Protein AF-A0A9C7SEQ5-F1 (afdb_monomer_lite)

Secondary structure (DSSP, 8-state):
-HHHHHHHHHHHHHHHHHT---SEEEEEE-SSEEEEEETTS-EEEEE--TTSTT-SS----EEEEEE-----

Sequence (72 aa):
MLLKNYLKLFAIALLLLVSAPLYADRISTGDAHNLVARGDGNQFVWGSDANGQLGDGLTLDALNPIPVVDIR

Structure (mmCIF, N/CA/C/O backbone):
data_AF-A0A9C7SEQ5-F1
#
_entry.id   AF-A0A9C7SEQ5-F1
#
loop_
_atom_site.group_PDB
_atom_site.id
_atom_site.type_symbol
_atom_site.label_atom_id
_atom_site.label_alt_id
_atom_site.label_comp_id
_atom_site.label_asym_id
_atom_site.label_entity_id
_atom_site.label_seq_id
_atom_site.pdbx_PDB_ins_code
_atom_site.Cartn_x
_atom_site.Cartn_y
_atom_site.Cartn_z
_atom_site.occupancy
_atom_site.B_iso_or_equiv
_atom_site.auth_seq_id
_atom_site.auth_comp_id
_atom_site.auth_asym_id
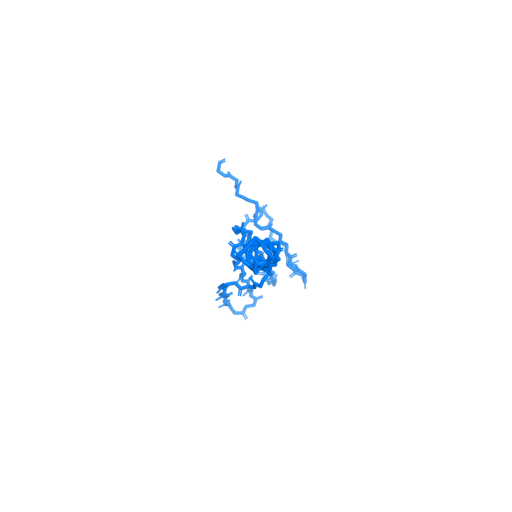_atom_site.auth_atom_id
_atom_site.pdbx_PDB_model_num
ATOM 1 N N . MET A 1 1 ? -21.381 6.677 41.570 1.00 76.88 1 MET A N 1
ATOM 2 C CA . MET A 1 1 ? -20.965 5.420 40.905 1.00 76.88 1 MET A CA 1
ATOM 3 C C . MET A 1 1 ? -21.070 5.522 39.380 1.00 76.88 1 MET A C 1
ATOM 5 O O . MET A 1 1 ? -20.091 5.213 38.720 1.00 76.88 1 MET A O 1
ATOM 9 N N . LEU A 1 2 ? -22.168 6.059 38.827 1.00 83.00 2 LEU A N 1
ATOM 10 C CA . LEU A 1 2 ? -22.358 6.233 37.375 1.00 83.00 2 LEU A CA 1
ATOM 11 C C . LEU A 1 2 ? -21.317 7.126 36.669 1.00 83.00 2 LEU A C 1
ATOM 13 O O . LEU A 1 2 ? -20.739 6.697 35.679 1.00 83.00 2 LEU A O 1
ATOM 17 N N . LEU A 1 3 ? -21.022 8.331 37.179 1.00 87.62 3 LEU A N 1
ATOM 18 C CA . LEU A 1 3 ? -20.117 9.280 36.498 1.00 87.62 3 LEU A CA 1
ATOM 19 C C . LEU A 1 3 ? -18.706 8.711 36.251 1.00 87.62 3 LEU A C 1
ATOM 21 O O . LEU A 1 3 ? -18.130 8.902 35.185 1.00 87.62 3 LEU A O 1
ATOM 25 N N . LYS A 1 4 ? -18.177 7.944 37.215 1.00 90.81 4 LYS A N 1
ATOM 26 C CA . LYS A 1 4 ? -16.873 7.270 37.095 1.00 90.81 4 LYS A CA 1
ATOM 27 C C . LYS A 1 4 ? -16.871 6.196 35.999 1.00 90.81 4 LYS A C 1
ATOM 29 O O . LYS A 1 4 ? -15.836 5.975 35.379 1.00 90.81 4 LYS A O 1
ATOM 34 N N . ASN A 1 5 ? -18.012 5.551 35.749 1.00 88.69 5 ASN A N 1
ATOM 35 C CA . ASN A 1 5 ? -18.150 4.549 34.692 1.00 88.69 5 ASN A CA 1
ATOM 36 C C . ASN A 1 5 ? -18.226 5.207 33.309 1.00 88.69 5 ASN A C 1
ATOM 38 O O . ASN A 1 5 ? -17.558 4.737 32.396 1.00 88.69 5 ASN A O 1
ATOM 42 N N . TYR A 1 6 ? -18.945 6.326 33.168 1.00 92.56 6 TYR A N 1
ATOM 43 C CA . TYR A 1 6 ? -18.973 7.087 31.913 1.00 92.56 6 TYR A CA 1
ATOM 44 C C . TYR A 1 6 ? -17.597 7.632 31.535 1.00 92.56 6 TYR A C 1
ATOM 46 O O . TYR A 1 6 ? -17.191 7.499 30.385 1.00 92.56 6 TYR A O 1
ATOM 54 N N . LEU A 1 7 ? -16.844 8.169 32.501 1.00 92.94 7 LEU A N 1
ATOM 55 C CA . LEU A 1 7 ? -15.485 8.656 32.248 1.00 92.94 7 LEU A CA 1
ATOM 56 C C . LEU A 1 7 ? -14.545 7.530 31.791 1.00 92.94 7 LEU A C 1
ATOM 58 O O . LEU A 1 7 ? -13.751 7.722 30.876 1.00 92.94 7 LEU A O 1
ATOM 62 N N . LYS A 1 8 ? -14.657 6.342 32.401 1.00 91.56 8 LYS A N 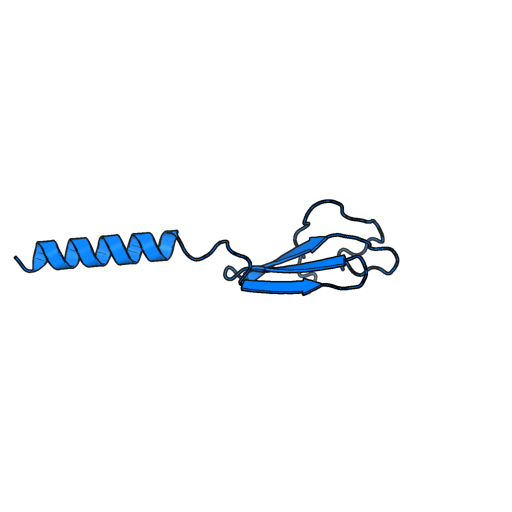1
ATOM 63 C CA . LYS A 1 8 ? -13.891 5.156 31.990 1.00 91.56 8 LYS A CA 1
ATOM 64 C C . LYS A 1 8 ? -14.258 4.692 30.583 1.00 91.56 8 LYS A C 1
ATOM 66 O O . LYS A 1 8 ? -13.364 4.418 29.794 1.00 91.56 8 LYS A O 1
ATOM 71 N N . LEU A 1 9 ? -15.549 4.619 30.268 1.00 92.50 9 LEU A N 1
ATOM 72 C CA . LEU A 1 9 ? -16.020 4.229 28.937 1.00 92.50 9 LEU A CA 1
ATOM 73 C C . LEU A 1 9 ? -15.587 5.240 27.870 1.00 92.50 9 LEU A C 1
ATOM 75 O O . LEU A 1 9 ? -15.131 4.836 26.807 1.00 92.50 9 LEU A O 1
ATOM 79 N N . PHE A 1 10 ? -15.652 6.536 28.177 1.00 93.38 10 PHE A N 1
ATOM 80 C CA . PHE A 1 10 ? -15.166 7.595 27.295 1.00 93.38 10 PHE A CA 1
ATOM 81 C C . PHE A 1 10 ? -13.656 7.492 27.057 1.00 93.38 10 PHE A C 1
ATOM 83 O O . PHE A 1 10 ? -13.212 7.561 25.917 1.00 93.38 10 PHE A O 1
ATOM 90 N N . ALA A 1 11 ? -12.869 7.259 28.111 1.00 91.88 11 ALA A N 1
ATOM 91 C CA . ALA A 1 11 ? -11.428 7.068 27.987 1.00 91.88 11 ALA A CA 1
ATOM 92 C C . ALA A 1 11 ? -11.072 5.832 27.142 1.00 91.88 11 ALA A C 1
ATOM 94 O O . ALA A 1 11 ? -10.167 5.909 26.320 1.00 91.88 11 ALA A O 1
ATOM 95 N N . ILE A 1 12 ? -11.800 4.717 27.294 1.00 89.25 12 ILE A N 1
ATOM 96 C CA . ILE A 1 12 ? -11.613 3.511 26.469 1.00 89.25 12 ILE A CA 1
ATOM 97 C C . ILE A 1 12 ? -11.978 3.789 25.007 1.00 89.25 12 ILE A C 1
ATOM 99 O O . ILE A 1 12 ? -11.213 3.436 24.116 1.00 89.25 12 ILE A O 1
ATOM 103 N N . ALA A 1 13 ? -13.109 4.451 24.749 1.00 87.19 13 ALA A N 1
ATOM 104 C CA . ALA A 1 13 ? -13.518 4.816 23.395 1.00 87.19 13 ALA A CA 1
ATOM 105 C C . ALA A 1 13 ? -12.499 5.751 22.724 1.00 87.19 13 ALA A C 1
ATOM 107 O O . ALA A 1 13 ? -12.161 5.553 21.561 1.00 87.19 13 ALA A O 1
ATOM 108 N N . LEU A 1 14 ? -11.961 6.722 23.468 1.00 86.62 14 LEU A N 1
ATOM 109 C CA . LEU A 1 14 ? -10.917 7.620 22.983 1.00 86.62 14 LEU A CA 1
ATOM 110 C C . LEU A 1 14 ? -9.614 6.865 22.689 1.00 86.62 14 LEU A C 1
ATOM 112 O O . LEU A 1 14 ? -8.999 7.102 21.656 1.00 86.62 14 LEU A O 1
ATOM 116 N N . LEU A 1 15 ? -9.220 5.927 23.558 1.00 83.38 15 LEU A N 1
ATOM 117 C CA . LEU A 1 15 ? -8.037 5.091 23.344 1.00 83.38 15 LEU A CA 1
ATOM 118 C C . LEU A 1 15 ? -8.174 4.249 22.066 1.00 83.38 15 LEU A C 1
ATOM 120 O O . LEU A 1 15 ? -7.245 4.207 21.268 1.00 83.38 15 LEU A O 1
ATOM 124 N N . LEU A 1 16 ? -9.346 3.639 21.857 1.00 80.19 16 LEU A N 1
ATOM 125 C CA . LEU A 1 16 ? -9.651 2.837 20.670 1.00 80.19 16 LEU A CA 1
ATOM 126 C C . LEU A 1 16 ? -9.703 3.679 19.388 1.00 80.19 16 LEU A C 1
ATOM 128 O O . LEU A 1 16 ? -9.268 3.208 18.340 1.00 80.19 16 LEU A O 1
ATOM 132 N N . LEU A 1 17 ? -10.197 4.921 19.466 1.00 73.81 17 LEU A N 1
ATOM 133 C CA . LEU A 1 17 ? -10.171 5.861 18.342 1.00 73.81 17 LEU A CA 1
ATOM 134 C C . LEU A 1 17 ? -8.739 6.263 17.963 1.00 73.81 17 LEU A C 1
ATOM 136 O O . LEU A 1 17 ? -8.411 6.314 16.783 1.00 73.81 17 LEU A O 1
ATOM 140 N N . VAL A 1 18 ? -7.887 6.550 18.951 1.00 73.38 18 VAL A N 1
ATOM 141 C CA . VAL A 1 18 ? -6.485 6.943 18.717 1.00 73.38 18 VAL A CA 1
ATOM 142 C C . VAL A 1 18 ? -5.649 5.758 18.223 1.00 73.38 18 VAL A C 1
ATOM 144 O O . VAL A 1 18 ? -4.687 5.952 17.485 1.00 73.38 18 VAL A O 1
ATOM 147 N N . SER A 1 19 ? -6.032 4.530 18.581 1.00 67.50 19 SER A N 1
ATOM 148 C CA . SER A 1 19 ? -5.407 3.296 18.101 1.00 67.50 19 SER A CA 1
ATOM 149 C C . SER A 1 19 ? -6.075 2.704 16.855 1.00 67.50 19 SER A C 1
ATOM 151 O O . SER A 1 19 ? -5.871 1.515 16.596 1.00 67.50 19 SER A O 1
ATOM 153 N N . ALA A 1 20 ? -6.898 3.467 16.119 1.00 65.7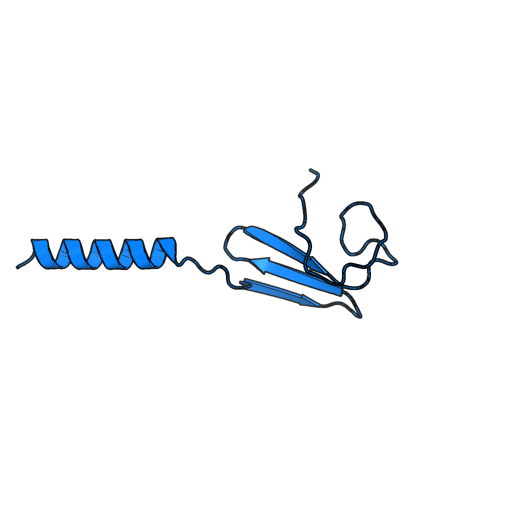5 20 ALA A N 1
ATOM 154 C CA . ALA A 1 20 ? -7.478 3.002 14.858 1.00 65.75 20 ALA A CA 1
ATOM 155 C C . ALA A 1 20 ? -6.371 2.378 13.983 1.00 65.75 20 ALA A C 1
ATOM 157 O O . ALA A 1 20 ? -5.256 2.909 13.936 1.00 65.75 20 ALA A O 1
ATOM 158 N N . PRO A 1 21 ? -6.619 1.209 13.372 1.00 62.12 21 PRO A N 1
ATOM 159 C CA . PRO A 1 21 ? -5.547 0.344 12.914 1.00 62.12 21 PRO A CA 1
ATOM 160 C C . PRO A 1 21 ? -4.696 1.028 11.837 1.00 62.12 21 PRO A C 1
ATOM 162 O O . PRO A 1 21 ? -5.112 1.200 10.697 1.00 62.12 21 PRO A O 1
ATOM 165 N N . LEU A 1 22 ? -3.437 1.314 12.183 1.00 61.94 22 LEU A N 1
ATOM 166 C CA . LEU A 1 22 ? -2.347 1.557 11.228 1.00 61.94 22 LEU A CA 1
ATOM 167 C C . LEU A 1 22 ? -1.913 0.259 10.513 1.00 61.94 22 LEU A C 1
ATOM 169 O O . LEU A 1 22 ? -0.904 0.226 9.803 1.00 61.94 22 LEU A O 1
ATOM 173 N N . TYR A 1 23 ? -2.647 -0.830 10.731 1.00 69.06 23 TYR A N 1
ATOM 174 C CA . TYR A 1 23 ? -2.391 -2.124 10.127 1.00 69.06 23 TYR A CA 1
ATOM 175 C C . TYR A 1 23 ? -2.858 -2.136 8.670 1.00 69.06 23 TYR A C 1
ATOM 177 O O . TYR A 1 23 ? -3.795 -1.437 8.285 1.00 69.06 23 TYR A O 1
ATOM 185 N N . ALA A 1 24 ? -2.166 -2.923 7.849 1.00 73.31 24 ALA A N 1
ATOM 186 C CA . ALA A 1 24 ? -2.611 -3.223 6.498 1.00 73.31 24 ALA A CA 1
ATOM 187 C C . ALA A 1 24 ? -3.983 -3.911 6.572 1.00 73.31 24 ALA A C 1
ATOM 189 O O . ALA A 1 24 ? -4.080 -5.012 7.110 1.00 73.31 24 ALA A O 1
ATOM 190 N N . ASP A 1 25 ? -5.019 -3.267 6.040 1.00 86.75 25 ASP A N 1
ATOM 191 C CA . ASP A 1 25 ? -6.370 -3.833 5.976 1.00 86.75 25 ASP A CA 1
ATOM 192 C C . ASP A 1 25 ? -6.481 -4.804 4.803 1.00 86.75 25 ASP A C 1
ATOM 194 O O . ASP A 1 25 ? -7.121 -5.851 4.904 1.00 86.75 25 ASP A O 1
ATOM 198 N N . ARG A 1 26 ? -5.841 -4.470 3.674 1.00 90.44 26 ARG A N 1
ATOM 199 C CA . ARG A 1 26 ? -5.777 -5.333 2.491 1.00 90.44 26 ARG A CA 1
ATOM 200 C C . ARG A 1 26 ? -4.387 -5.337 1.878 1.00 90.44 26 ARG A C 1
ATOM 202 O O . ARG A 1 26 ? -3.724 -4.304 1.825 1.00 90.44 26 ARG A O 1
ATOM 209 N N . ILE A 1 27 ? -3.994 -6.496 1.362 1.00 92.94 27 ILE A N 1
ATOM 210 C CA . ILE A 1 27 ? -2.763 -6.697 0.599 1.00 92.94 27 ILE A CA 1
ATOM 211 C C . ILE A 1 27 ? -3.089 -7.351 -0.745 1.00 92.94 27 ILE A C 1
ATOM 213 O O . ILE A 1 27 ? -3.964 -8.211 -0.827 1.00 92.94 27 ILE A O 1
ATOM 217 N N . SER A 1 28 ? -2.383 -6.931 -1.789 1.00 94.31 28 SER A N 1
ATOM 218 C CA . SER A 1 28 ? -2.365 -7.569 -3.101 1.00 94.31 28 SER A CA 1
ATOM 219 C C . SER A 1 28 ? -0.919 -7.740 -3.545 1.00 94.31 28 SER A C 1
ATOM 221 O O . SER A 1 28 ? -0.105 -6.837 -3.363 1.00 94.31 28 SER A O 1
ATOM 223 N N . THR A 1 29 ? -0.601 -8.887 -4.133 1.00 94.88 29 THR A N 1
ATOM 224 C CA . THR A 1 29 ? 0.751 -9.234 -4.585 1.00 94.88 29 THR A CA 1
ATOM 225 C C . THR A 1 29 ? 0.707 -9.643 -6.052 1.00 94.88 29 THR A C 1
ATOM 227 O O . THR A 1 29 ? -0.122 -10.473 -6.427 1.00 94.88 29 THR A O 1
ATOM 230 N N . GLY A 1 30 ? 1.583 -9.072 -6.870 1.00 91.44 30 GLY A N 1
ATOM 231 C CA . GLY A 1 30 ? 1.896 -9.565 -8.210 1.00 91.44 30 GLY A CA 1
ATOM 232 C C . GLY A 1 30 ? 3.167 -10.415 -8.208 1.00 91.44 30 GLY A C 1
ATOM 233 O O . GLY A 1 30 ? 3.666 -10.789 -7.149 1.00 91.44 30 GLY A O 1
ATOM 234 N N . ASP A 1 31 ? 3.725 -10.677 -9.392 1.00 93.19 31 ASP A N 1
ATOM 235 C CA . ASP A 1 31 ? 4.912 -11.539 -9.541 1.00 93.19 31 ASP A CA 1
ATOM 236 C C . ASP A 1 31 ? 6.146 -11.015 -8.787 1.00 93.19 31 ASP A C 1
ATOM 238 O O . ASP A 1 31 ? 6.917 -11.791 -8.227 1.00 93.19 31 ASP A O 1
ATOM 242 N N . ALA A 1 32 ? 6.335 -9.691 -8.765 1.00 95.31 32 ALA A N 1
ATOM 243 C CA . ALA A 1 32 ? 7.460 -9.036 -8.092 1.00 95.31 32 ALA A CA 1
ATOM 244 C C . ALA A 1 32 ? 7.107 -7.665 -7.484 1.00 95.31 32 ALA A C 1
ATOM 246 O O . ALA A 1 32 ? 8.009 -6.926 -7.099 1.00 95.31 32 ALA A O 1
ATOM 247 N N . HIS A 1 33 ? 5.822 -7.308 -7.397 1.00 94.19 33 HIS A N 1
ATOM 248 C CA . HIS A 1 33 ? 5.347 -6.051 -6.805 1.00 94.19 33 HIS A CA 1
ATOM 249 C C . HIS A 1 33 ? 4.216 -6.308 -5.810 1.00 94.19 33 HIS A C 1
ATOM 251 O O . HIS A 1 33 ? 3.532 -7.327 -5.876 1.00 94.19 33 HIS A O 1
ATOM 257 N N . ASN A 1 34 ? 4.017 -5.386 -4.878 1.00 95.12 34 ASN A N 1
ATOM 258 C CA . ASN A 1 34 ? 3.060 -5.505 -3.789 1.00 95.12 34 ASN A CA 1
ATOM 259 C C . ASN A 1 34 ? 2.326 -4.179 -3.594 1.00 95.12 34 ASN A C 1
ATOM 261 O O . ASN A 1 34 ? 2.907 -3.112 -3.779 1.00 95.12 34 ASN A O 1
ATOM 265 N N . LEU A 1 35 ? 1.069 -4.269 -3.170 1.00 93.38 35 LEU A N 1
ATOM 266 C CA . LEU A 1 35 ? 0.199 -3.156 -2.809 1.00 93.38 35 LEU A CA 1
ATOM 267 C C . LEU A 1 35 ? -0.410 -3.444 -1.437 1.00 93.38 35 LEU A C 1
ATOM 269 O O . LEU A 1 35 ? -0.972 -4.517 -1.212 1.00 93.38 35 LEU A O 1
ATOM 273 N N . VAL A 1 36 ? -0.374 -2.461 -0.545 1.00 93.69 36 VAL A N 1
ATOM 274 C CA . VAL A 1 36 ? -1.094 -2.477 0.728 1.00 93.69 36 VAL A CA 1
ATOM 275 C C . VAL A 1 36 ? -2.026 -1.281 0.810 1.00 93.69 36 VAL A C 1
ATOM 277 O O . VAL A 1 36 ? -1.613 -0.151 0.574 1.00 93.69 36 VAL A O 1
ATOM 280 N N . ALA A 1 37 ? -3.267 -1.534 1.217 1.00 90.12 37 ALA A N 1
ATOM 281 C CA . ALA A 1 37 ? -4.215 -0.512 1.632 1.00 90.12 37 ALA A CA 1
ATOM 282 C C . ALA A 1 37 ? -4.395 -0.583 3.150 1.00 90.12 37 ALA A C 1
ATOM 284 O O . ALA A 1 37 ? -4.666 -1.651 3.708 1.00 90.12 37 ALA A O 1
ATOM 285 N N . ARG A 1 38 ? -4.240 0.556 3.819 1.00 87.62 38 ARG A N 1
ATOM 286 C CA . ARG A 1 38 ? -4.452 0.713 5.257 1.00 87.62 38 ARG A CA 1
ATOM 287 C C . ARG A 1 38 ? -5.864 1.245 5.519 1.00 87.62 38 ARG A C 1
ATOM 289 O O . ARG A 1 38 ? -6.439 1.940 4.682 1.00 87.62 38 ARG A O 1
ATOM 296 N N . GLY A 1 39 ? -6.412 0.938 6.695 1.00 83.56 39 GLY A N 1
ATOM 297 C CA . GLY A 1 39 ? -7.749 1.390 7.102 1.00 83.56 39 GLY A CA 1
ATOM 298 C C . GLY A 1 39 ? -7.906 2.914 7.234 1.00 83.56 39 GLY A C 1
ATOM 299 O O . GLY A 1 39 ? -9.027 3.411 7.268 1.00 83.56 39 GLY A O 1
ATOM 300 N N . ASP A 1 40 ? -6.802 3.670 7.263 1.00 83.81 40 ASP A N 1
ATOM 301 C CA . ASP A 1 40 ? -6.791 5.141 7.254 1.00 83.81 40 ASP A CA 1
ATOM 302 C C . ASP A 1 40 ? -6.929 5.751 5.841 1.00 83.81 40 ASP A C 1
ATOM 304 O O . ASP A 1 40 ? -6.928 6.971 5.697 1.00 83.81 40 ASP A O 1
ATOM 308 N N . GLY A 1 41 ? -7.058 4.915 4.804 1.00 84.88 41 GLY A N 1
ATOM 309 C CA . GLY A 1 41 ? -7.173 5.334 3.406 1.00 84.88 41 GLY A CA 1
ATOM 310 C C . GLY A 1 41 ? -5.836 5.471 2.675 1.00 84.88 41 GLY A C 1
ATOM 311 O O . GLY A 1 41 ? -5.838 5.617 1.452 1.00 84.88 41 GLY A O 1
A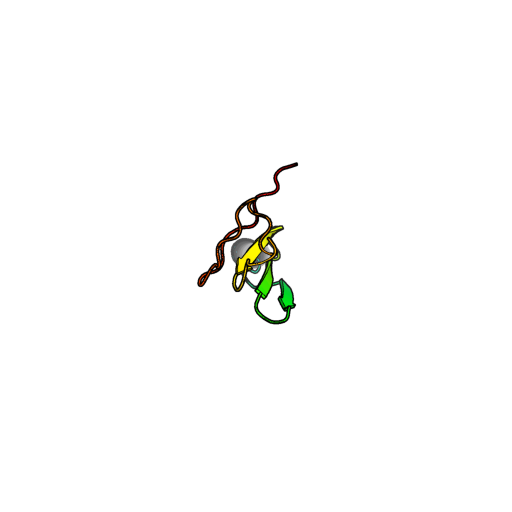TOM 312 N N . ASN A 1 42 ? -4.703 5.366 3.378 1.00 87.69 42 ASN A N 1
ATOM 313 C CA . ASN A 1 42 ? -3.388 5.394 2.748 1.00 87.69 42 ASN A CA 1
ATOM 314 C C . ASN A 1 42 ? -3.101 4.080 2.014 1.00 87.69 42 ASN A C 1
ATOM 316 O O . ASN A 1 42 ? -3.433 2.985 2.481 1.00 87.69 42 ASN A O 1
ATOM 320 N N . GLN A 1 43 ? -2.434 4.193 0.869 1.00 90.62 43 GLN A N 1
ATOM 321 C CA . GLN A 1 43 ? -2.014 3.061 0.053 1.00 90.62 43 GLN A CA 1
ATOM 322 C C . GLN A 1 43 ? -0.514 3.129 -0.187 1.00 90.62 43 GLN A C 1
ATOM 324 O O . GLN A 1 43 ? 0.044 4.211 -0.361 1.00 90.62 43 GLN A O 1
ATOM 329 N N . PHE A 1 44 ? 0.128 1.967 -0.197 1.00 92.31 44 PHE A N 1
ATOM 330 C CA . PHE A 1 44 ? 1.563 1.840 -0.395 1.00 92.31 44 PHE A CA 1
ATOM 331 C C . PHE A 1 44 ? 1.860 0.756 -1.420 1.00 92.31 44 PHE A C 1
ATOM 333 O O . PHE A 1 44 ? 1.231 -0.302 -1.391 1.00 92.31 44 PHE A O 1
ATOM 340 N N . VAL A 1 45 ? 2.848 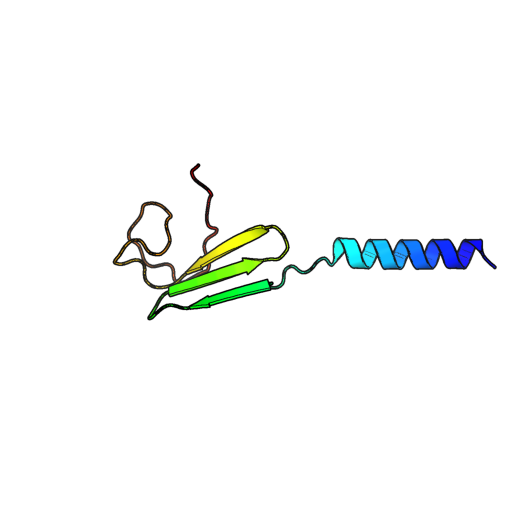1.002 -2.274 1.00 94.12 45 VAL A N 1
ATOM 341 C CA . VAL A 1 45 ? 3.345 0.050 -3.271 1.00 94.12 45 VAL A CA 1
ATOM 342 C C . VAL A 1 45 ? 4.850 -0.136 -3.139 1.00 94.12 45 VAL A C 1
ATOM 344 O O . VAL A 1 45 ? 5.555 0.765 -2.691 1.00 94.12 45 VAL A O 1
ATOM 347 N N . TRP A 1 46 ? 5.347 -1.321 -3.478 1.00 95.56 46 TRP A N 1
ATOM 348 C CA . TRP A 1 46 ? 6.782 -1.592 -3.605 1.00 95.56 46 TRP A CA 1
ATOM 349 C C . TRP A 1 46 ? 7.039 -2.815 -4.481 1.00 95.56 46 TRP A C 1
ATOM 351 O O . TRP A 1 46 ? 6.139 -3.612 -4.741 1.00 95.56 46 TRP A O 1
ATOM 361 N N . GLY A 1 47 ? 8.292 -3.003 -4.873 1.00 96.31 47 GLY A N 1
ATOM 362 C CA . GLY A 1 47 ? 8.775 -4.086 -5.716 1.00 96.31 47 GLY A CA 1
ATOM 363 C C . GLY A 1 47 ? 9.136 -3.602 -7.115 1.00 96.31 47 GLY A C 1
ATOM 364 O O . GLY A 1 47 ? 9.548 -2.455 -7.287 1.00 96.31 47 GLY A O 1
ATOM 365 N N . SER A 1 48 ?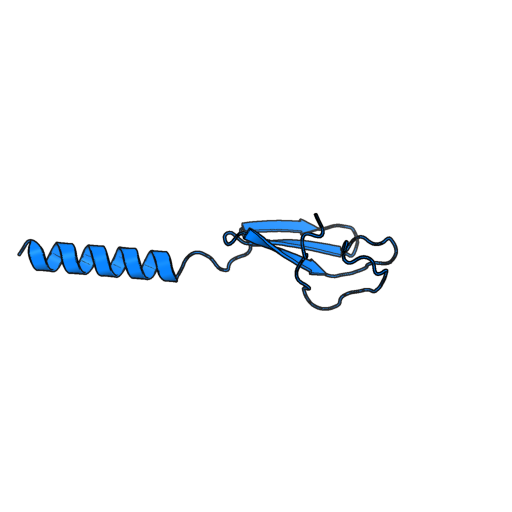 9.030 -4.498 -8.094 1.00 96.31 48 SER A N 1
ATOM 366 C CA . SER A 1 48 ? 9.414 -4.215 -9.474 1.00 96.31 48 SER A CA 1
ATOM 367 C C . SER A 1 48 ? 8.439 -3.264 -10.163 1.00 96.31 48 SER A C 1
ATOM 369 O O . SER A 1 48 ? 7.225 -3.448 -10.072 1.00 96.31 48 SER A O 1
ATOM 371 N N . ASP A 1 49 ? 8.997 -2.310 -10.902 1.00 94.38 49 ASP A N 1
ATOM 372 C CA . ASP A 1 49 ? 8.275 -1.262 -11.623 1.00 94.38 49 ASP A CA 1
ATOM 373 C C . ASP A 1 49 ? 8.605 -1.228 -13.126 1.00 94.38 49 ASP A C 1
ATOM 375 O O . ASP A 1 49 ? 8.377 -0.241 -13.824 1.00 94.38 49 ASP A O 1
ATOM 379 N N . ALA A 1 50 ? 9.157 -2.319 -13.667 1.00 94.12 50 ALA A N 1
ATOM 380 C CA . ALA A 1 50 ? 9.588 -2.380 -15.066 1.00 94.12 50 ALA A CA 1
ATOM 381 C C . ALA A 1 50 ? 8.460 -2.095 -16.083 1.00 94.12 50 ALA A C 1
ATOM 383 O O . ALA A 1 50 ? 8.745 -1.756 -17.230 1.00 94.12 50 ALA A O 1
ATOM 384 N N . ASN A 1 51 ? 7.190 -2.232 -15.680 1.00 93.50 51 ASN A N 1
ATOM 385 C CA . ASN A 1 51 ? 6.021 -1.913 -16.504 1.00 93.50 51 ASN A CA 1
ATOM 386 C C . ASN A 1 51 ? 5.179 -0.751 -15.935 1.00 93.50 51 ASN A C 1
ATOM 388 O O . ASN A 1 51 ? 4.034 -0.589 -16.357 1.00 93.50 51 ASN A O 1
ATOM 392 N N . GLY A 1 52 ? 5.695 0.028 -14.978 1.00 91.62 52 GLY A N 1
ATOM 393 C CA . GLY A 1 52 ? 4.955 1.123 -14.337 1.00 91.62 52 GLY A CA 1
ATOM 394 C C . GLY A 1 52 ? 3.875 0.646 -13.360 1.00 91.62 52 GLY A C 1
ATOM 395 O O . GLY A 1 52 ? 2.829 1.282 -13.224 1.00 91.62 52 GLY A O 1
ATOM 396 N N . GLN A 1 53 ? 4.075 -0.511 -12.722 1.00 92.00 53 GLN A N 1
ATOM 397 C CA . GLN A 1 53 ? 3.108 -1.107 -11.797 1.00 92.00 53 GLN A CA 1
ATOM 398 C C . GLN A 1 53 ? 2.929 -0.300 -10.503 1.00 92.00 53 GLN A C 1
ATOM 400 O O . GLN A 1 53 ? 1.912 -0.473 -9.828 1.00 92.00 53 GLN A O 1
ATOM 405 N N . LEU A 1 54 ? 3.889 0.559 -10.145 1.00 90.69 54 LEU A N 1
ATOM 406 C CA . LEU A 1 54 ? 3.818 1.401 -8.950 1.00 90.69 54 LEU A CA 1
ATOM 407 C C . LEU A 1 54 ? 2.958 2.657 -9.164 1.00 90.69 54 LEU A C 1
ATOM 409 O O . LEU A 1 54 ? 2.439 3.213 -8.197 1.00 90.69 54 LEU A O 1
ATOM 413 N N . GLY A 1 55 ? 2.743 3.072 -10.417 1.00 86.50 55 GLY A N 1
ATOM 414 C CA . GLY A 1 55 ? 1.786 4.127 -10.762 1.00 86.50 55 GLY A CA 1
ATOM 415 C C . GLY A 1 55 ? 2.192 5.545 -10.346 1.00 86.50 55 GLY A C 1
ATOM 416 O O . GLY A 1 55 ? 1.334 6.423 -10.297 1.00 86.50 55 GLY A O 1
ATOM 417 N N . ASP A 1 56 ? 3.474 5.792 -10.071 1.00 82.94 56 ASP A N 1
ATOM 418 C CA . ASP A 1 56 ? 4.025 7.115 -9.731 1.00 82.94 56 ASP A CA 1
ATOM 419 C C . ASP A 1 56 ? 4.480 7.927 -10.965 1.00 82.94 56 ASP A C 1
ATOM 421 O O . ASP A 1 56 ? 4.982 9.046 -10.844 1.00 82.94 56 ASP A O 1
ATOM 425 N N . GLY A 1 57 ? 4.280 7.378 -12.168 1.00 86.38 57 GLY A N 1
ATOM 426 C CA . GLY A 1 57 ? 4.717 7.967 -13.435 1.00 86.38 57 GLY A CA 1
ATOM 427 C C . GLY A 1 57 ? 6.187 7.702 -13.772 1.00 86.38 57 GLY A C 1
ATOM 428 O O . GLY A 1 57 ? 6.667 8.191 -14.798 1.00 86.38 57 GLY A O 1
ATOM 429 N N . LEU A 1 58 ? 6.893 6.933 -12.942 1.00 85.75 58 LEU A N 1
ATOM 430 C CA . LEU A 1 58 ? 8.239 6.439 -13.193 1.00 85.75 58 LEU A CA 1
ATOM 431 C C . LEU A 1 58 ? 8.189 4.954 -13.609 1.00 85.75 58 LEU A C 1
ATOM 433 O O . LEU A 1 58 ? 7.124 4.365 -13.780 1.00 85.75 58 LEU A O 1
ATOM 437 N N . THR A 1 59 ? 9.365 4.399 -13.908 1.00 92.88 59 THR A N 1
ATOM 438 C CA . THR A 1 59 ? 9.590 2.961 -14.173 1.00 92.88 59 THR A CA 1
ATOM 439 C C . THR A 1 59 ? 10.808 2.508 -13.371 1.00 92.88 59 THR A C 1
ATOM 441 O O . THR A 1 59 ? 11.806 2.024 -13.910 1.00 92.88 59 THR A O 1
ATOM 444 N N . LEU A 1 60 ? 10.781 2.802 -12.071 1.00 93.38 60 LEU A N 1
ATOM 445 C CA . LEU A 1 60 ? 11.896 2.585 -11.156 1.00 93.38 60 LEU A CA 1
ATOM 446 C C . LEU A 1 60 ? 11.460 1.689 -10.001 1.00 93.38 60 LEU A C 1
ATOM 448 O O . LEU A 1 60 ? 10.568 2.035 -9.233 1.00 93.38 60 LEU A O 1
ATOM 452 N N . ASP A 1 61 ? 12.144 0.556 -9.851 1.00 94.81 61 ASP A N 1
ATOM 453 C CA . ASP A 1 61 ? 11.878 -0.382 -8.765 1.00 94.81 61 ASP A CA 1
ATOM 454 C C . ASP A 1 61 ? 11.964 0.300 -7.387 1.00 94.81 61 ASP A C 1
ATOM 456 O O . ASP A 1 61 ? 12.877 1.081 -7.100 1.00 94.81 61 ASP A O 1
ATOM 460 N N . ALA A 1 62 ? 11.057 -0.079 -6.486 1.00 95.56 62 ALA A N 1
ATOM 461 C CA . ALA A 1 62 ? 11.025 0.414 -5.116 1.00 95.56 62 ALA A CA 1
ATOM 462 C C . ALA A 1 62 ? 11.299 -0.725 -4.129 1.00 95.56 62 ALA A C 1
ATOM 464 O O . ALA A 1 62 ? 10.487 -1.625 -3.941 1.00 95.56 62 ALA A O 1
ATOM 465 N N . LEU A 1 63 ? 12.441 -0.680 -3.440 1.00 94.62 63 LEU A N 1
ATOM 466 C CA . LEU A 1 63 ? 12.781 -1.685 -2.421 1.00 94.62 63 LEU A CA 1
ATOM 467 C C . LEU A 1 63 ? 12.062 -1.458 -1.084 1.00 94.62 63 LEU A C 1
ATOM 469 O O . LEU A 1 63 ? 12.007 -2.361 -0.253 1.00 94.62 63 LEU A O 1
ATOM 473 N N . ASN A 1 64 ? 11.511 -0.261 -0.881 1.00 94.06 64 ASN A N 1
ATOM 474 C CA . ASN A 1 64 ? 10.740 0.115 0.298 1.00 94.06 64 ASN A CA 1
ATOM 475 C C . ASN A 1 64 ? 9.338 0.579 -0.125 1.00 94.06 64 ASN A C 1
ATOM 477 O O . ASN A 1 64 ? 9.210 1.134 -1.216 1.00 94.06 64 ASN A O 1
ATOM 481 N N . PRO A 1 65 ? 8.309 0.416 0.731 1.00 91.69 65 PRO A N 1
ATOM 482 C CA . PRO A 1 65 ? 6.973 0.952 0.479 1.00 91.69 65 PRO A CA 1
ATOM 483 C C . PRO A 1 65 ? 6.996 2.455 0.197 1.00 91.69 65 PRO A C 1
ATOM 485 O O . PRO A 1 65 ? 7.424 3.240 1.046 1.00 91.69 65 PRO A O 1
ATOM 488 N N . ILE A 1 66 ? 6.494 2.848 -0.971 1.00 91.50 66 ILE A N 1
ATOM 489 C CA . ILE A 1 66 ? 6.235 4.242 -1.334 1.00 91.50 66 ILE A CA 1
ATOM 490 C C . ILE A 1 66 ? 4.724 4.510 -1.315 1.00 91.50 66 ILE A C 1
ATOM 492 O O . ILE A 1 66 ? 3.944 3.611 -1.641 1.00 91.50 66 ILE A O 1
ATOM 496 N N . PRO A 1 67 ? 4.278 5.703 -0.889 1.00 89.94 67 PRO A N 1
ATOM 497 C CA . PRO A 1 67 ? 2.864 6.047 -0.887 1.00 89.94 67 PRO A CA 1
ATOM 498 C C . PRO A 1 67 ? 2.346 6.224 -2.318 1.00 89.94 67 PRO A C 1
ATOM 500 O O . PRO A 1 67 ? 2.981 6.890 -3.133 1.00 89.94 67 PRO A O 1
ATOM 503 N N . VAL A 1 68 ? 1.161 5.684 -2.600 1.00 86.38 68 VAL A N 1
ATOM 504 C CA . VAL A 1 68 ? 0.439 5.984 -3.842 1.00 86.38 68 VAL A CA 1
ATOM 505 C C . VAL A 1 68 ? -0.171 7.374 -3.696 1.00 86.38 68 VAL A C 1
ATOM 507 O O . VAL A 1 68 ? -1.038 7.589 -2.847 1.00 86.38 68 VAL A O 1
ATOM 510 N N . VAL A 1 69 ? 0.289 8.325 -4.504 1.00 75.56 69 VAL A N 1
ATOM 511 C CA . VAL A 1 69 ? -0.308 9.662 -4.577 1.00 75.56 69 VAL A CA 1
ATOM 512 C C . VAL A 1 69 ? -1.408 9.617 -5.634 1.00 75.56 69 VAL A C 1
ATOM 514 O O . VAL A 1 69 ? -1.134 9.323 -6.793 1.00 75.56 69 VAL A O 1
ATOM 517 N N . ASP A 1 70 ? -2.657 9.874 -5.238 1.00 62.53 70 ASP A N 1
ATOM 518 C CA . ASP A 1 70 ? -3.766 9.982 -6.192 1.00 62.53 70 ASP A CA 1
ATOM 519 C C . ASP A 1 70 ? -3.536 11.223 -7.070 1.00 62.53 70 ASP A C 1
ATOM 521 O O . ASP A 1 70 ? -3.566 12.349 -6.574 1.00 62.53 70 ASP A O 1
ATOM 525 N N . ILE A 1 71 ? -3.251 11.021 -8.359 1.00 53.66 71 ILE A N 1
ATOM 526 C CA . ILE A 1 71 ? -2.989 12.094 -9.338 1.00 53.66 71 ILE A CA 1
ATOM 527 C C . ILE A 1 71 ? -4.245 12.498 -10.131 1.00 53.66 71 ILE A C 1
ATOM 529 O O . ILE A 1 71 ? -4.135 12.939 -11.274 1.00 53.66 71 ILE A O 1
ATOM 533 N N . ARG A 1 72 ? -5.440 12.316 -9.558 1.00 48.84 72 ARG A N 1
ATOM 534 C CA . ARG A 1 72 ? -6.702 12.750 -10.181 1.00 48.84 72 ARG A CA 1
ATOM 535 C C . ARG A 1 72 ? -6.813 14.259 -10.365 1.00 48.84 72 ARG A C 1
ATOM 537 O O . ARG A 1 72 ? -6.459 15.006 -9.428 1.00 48.84 72 ARG A O 1
#

Radius of gyration: 18.98 Å; chains: 1; bounding box: 35×24×57 Å

pLDDT: mean 86.35, std 10.58, range [48.84, 96.31]

Foldseek 3Di:
DVVVVVVVVVVVVVVCVVPQDPDFPDKDDDPFKIKTAGPVRKIWIFGAQCPPPRVPPDRDGHPDTDTDDPPD